Protein AF-A0A024GPD3-F1 (afdb_monomer_lite)

InterPro domains:
  IPR036895 Uracil-DNA glycosylase-like domain superfamily [G3DSA:3.40.470.10] (9-112)
  IPR036895 Uracil-DNA glycosylase-like domain superfamily [SSF52141] (36-108)

Radius of gyration: 21.64 Å; chains: 1; bounding box: 46×55×57 Å

Secondary structure (DSSP, 8-state):
--------------------------------SSTT--SEEEEESHHHHHTTSSSPP----SEEES---TT-TTTT-TT-EEEEEPP-STTS-S-HHHHHHHHHHHHHHHHTS-SS------------

pLDDT: mean 71.3, std 23.87, range [25.41, 96.44]

Sequence (128 aa):
MQSVCGCQTIGTGECKGVQSRENTVVVRRTFCSLPYHPRIIAFSGKRQFSMLFTPPSKIKHYGRQSCLPPDWPFRDLHSWEVWVLPSSSGRAVMTKEERVVPYQQLAKRFHDIPWPMIDLQTVDHKLE

Organism: NCBI:txid65357

Structure (mmCIF, N/CA/C/O backbone):
data_AF-A0A024GPD3-F1
#
_entry.id   AF-A0A024GPD3-F1
#
loop_
_atom_site.group_PDB
_atom_site.id
_atom_site.type_symbol
_atom_site.label_atom_id
_atom_site.label_alt_id
_atom_site.label_comp_id
_atom_site.label_asym_id
_atom_site.label_entity_id
_atom_site.label_seq_id
_atom_site.pdbx_PDB_ins_code
_atom_site.Cartn_x
_atom_site.Cartn_y
_atom_site.Cartn_z
_atom_site.occupancy
_atom_site.B_iso_or_equiv
_atom_site.auth_seq_id
_atom_site.auth_comp_id
_atom_site.auth_asym_id
_atom_site.auth_atom_id
_atom_site.pdbx_PDB_model_num
ATOM 1 N N . MET A 1 1 ? 22.837 13.354 -21.501 1.00 34.31 1 MET A N 1
ATOM 2 C CA . MET A 1 1 ? 23.620 12.165 -21.105 1.00 34.31 1 MET A CA 1
ATOM 3 C C . MET A 1 1 ? 22.734 10.943 -21.280 1.00 34.31 1 MET A C 1
ATOM 5 O O . MET A 1 1 ? 21.870 10.700 -20.452 1.00 34.31 1 MET A O 1
ATOM 9 N N . GLN A 1 2 ? 22.861 10.264 -22.419 1.00 33.75 2 GLN A N 1
ATOM 10 C CA . GLN A 1 2 ? 22.151 9.019 -22.712 1.00 33.75 2 GLN A CA 1
ATOM 11 C C . GLN A 1 2 ? 22.903 7.882 -22.010 1.00 33.75 2 GLN A C 1
ATOM 13 O O . GLN A 1 2 ? 24.094 7.706 -22.255 1.00 33.75 2 GLN A O 1
ATOM 18 N N . SER A 1 3 ? 22.246 7.158 -21.104 1.00 31.39 3 SER A N 1
ATOM 19 C CA . SER A 1 3 ? 22.817 5.941 -20.523 1.00 31.39 3 SER A CA 1
ATOM 20 C C . SER A 1 3 ? 22.382 4.762 -21.384 1.00 31.39 3 SER A C 1
ATOM 22 O O . SER A 1 3 ? 21.206 4.410 -21.441 1.00 31.39 3 SER A O 1
ATOM 24 N N . VAL A 1 4 ? 23.344 4.224 -22.125 1.00 37.94 4 VAL A N 1
ATOM 25 C CA . VAL A 1 4 ? 23.203 3.044 -22.973 1.00 37.94 4 VAL A CA 1
ATOM 26 C C . VAL A 1 4 ? 23.188 1.821 -22.055 1.00 37.94 4 VAL A C 1
ATOM 28 O O . VAL A 1 4 ? 24.138 1.593 -21.308 1.00 37.94 4 VAL A O 1
ATOM 31 N N . CYS A 1 5 ? 22.103 1.047 -22.079 1.00 32.12 5 CYS A N 1
ATOM 32 C CA . CYS A 1 5 ? 21.995 -0.187 -21.308 1.00 32.12 5 CYS A CA 1
ATOM 33 C C . CYS A 1 5 ? 22.790 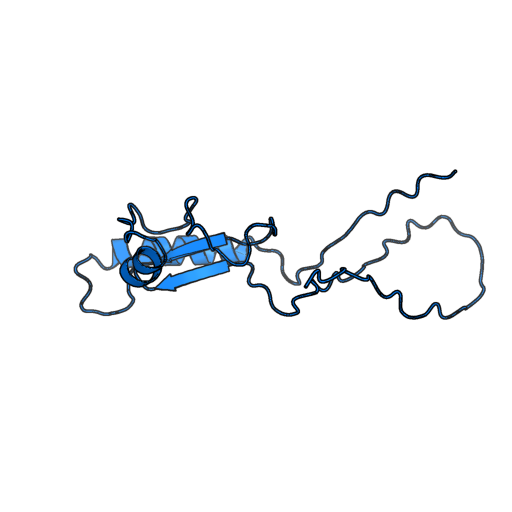-1.293 -22.020 1.00 32.12 5 CYS A C 1
ATOM 35 O O . CYS A 1 5 ? 22.330 -1.864 -23.005 1.00 32.12 5 CYS A O 1
ATOM 37 N N . GLY A 1 6 ? 24.015 -1.552 -21.560 1.00 33.81 6 GLY A N 1
ATOM 38 C CA . GLY A 1 6 ? 24.824 -2.681 -22.012 1.00 33.81 6 GLY A CA 1
ATOM 39 C C . GLY A 1 6 ? 24.563 -3.911 -21.145 1.00 33.81 6 GLY A C 1
ATOM 40 O O . GLY A 1 6 ? 24.921 -3.920 -19.969 1.00 33.81 6 GLY A O 1
ATOM 41 N N . CYS A 1 7 ? 23.974 -4.963 -21.714 1.00 37.59 7 CYS A N 1
ATOM 42 C CA . CYS A 1 7 ? 24.022 -6.298 -21.120 1.00 37.59 7 CYS A CA 1
ATOM 43 C C . CYS A 1 7 ? 25.447 -6.846 -21.269 1.00 37.59 7 CYS A C 1
ATOM 45 O O . CYS A 1 7 ? 25.902 -7.077 -22.386 1.00 37.59 7 CYS A O 1
ATOM 47 N N . GLN A 1 8 ? 26.159 -7.050 -20.161 1.00 35.44 8 GLN A N 1
ATOM 48 C CA . GLN A 1 8 ? 27.441 -7.755 -20.178 1.00 35.44 8 GLN A CA 1
ATOM 49 C C . GLN A 1 8 ? 27.208 -9.249 -19.939 1.00 35.44 8 GLN A C 1
ATOM 51 O O . GLN A 1 8 ? 26.717 -9.659 -18.887 1.00 35.44 8 GLN A O 1
ATOM 56 N N . THR A 1 9 ? 27.563 -10.062 -20.929 1.00 36.56 9 THR A N 1
ATOM 57 C CA . THR A 1 9 ? 27.616 -11.524 -20.850 1.00 36.56 9 THR A CA 1
ATOM 58 C C . THR A 1 9 ? 28.927 -11.919 -20.171 1.00 36.56 9 THR A C 1
ATOM 60 O O . THR A 1 9 ? 29.993 -11.738 -20.754 1.00 36.56 9 THR A O 1
ATOM 63 N N . ILE A 1 10 ? 28.883 -12.451 -18.947 1.00 36.66 10 ILE A N 1
ATOM 64 C CA . ILE A 1 10 ? 30.080 -13.015 -18.304 1.00 36.66 10 ILE A CA 1
ATOM 65 C C . ILE A 1 10 ? 30.108 -14.533 -18.522 1.00 36.66 10 ILE A C 1
ATOM 67 O O . ILE A 1 10 ? 29.298 -15.260 -17.957 1.00 36.66 10 ILE A O 1
ATOM 71 N N . GLY A 1 11 ? 31.077 -14.967 -19.336 1.00 32.12 11 GLY A N 1
ATOM 72 C CA . GLY A 1 11 ? 31.869 -16.191 -19.156 1.00 32.12 11 GLY A CA 1
ATOM 73 C C . GLY A 1 11 ? 31.197 -17.544 -19.398 1.00 32.12 11 GLY A C 1
ATOM 74 O O . GLY A 1 11 ? 30.633 -18.140 -18.487 1.00 32.12 11 GLY A O 1
ATOM 75 N N . THR A 1 12 ? 31.382 -18.096 -20.598 1.00 34.22 12 THR A N 1
ATOM 76 C CA . THR A 1 12 ? 31.238 -19.530 -20.895 1.00 34.22 12 THR A CA 1
ATOM 77 C C . THR A 1 12 ? 32.421 -20.313 -20.320 1.00 34.22 12 THR A C 1
ATOM 79 O O . THR A 1 12 ? 33.547 -20.152 -20.785 1.00 34.22 12 THR A O 1
ATOM 82 N N . GLY A 1 13 ? 32.174 -21.179 -19.335 1.00 31.97 13 GLY A N 1
ATOM 83 C CA . GLY A 1 13 ? 33.066 -22.296 -19.022 1.00 31.97 13 GLY A CA 1
ATOM 84 C C . GLY A 1 13 ? 32.718 -23.485 -19.916 1.00 31.97 13 GLY A C 1
ATOM 85 O O . GLY A 1 13 ? 31.616 -24.020 -19.818 1.00 31.97 13 GLY A O 1
ATOM 86 N N . GLU A 1 14 ? 33.629 -23.867 -20.811 1.00 34.81 14 GLU A N 1
ATOM 87 C CA . GLU A 1 14 ? 33.537 -25.102 -21.596 1.00 34.81 14 GLU A CA 1
ATOM 88 C C . GLU A 1 14 ? 33.718 -26.336 -20.702 1.00 34.81 14 GLU A C 1
ATOM 90 O O . GLU A 1 14 ? 34.742 -26.474 -20.041 1.00 34.81 14 GLU A O 1
ATOM 95 N N . CYS A 1 15 ? 32.787 -27.288 -20.794 1.00 25.41 15 CYS A N 1
ATOM 96 C CA . CYS A 1 15 ? 33.039 -28.707 -20.545 1.00 25.41 15 CYS A CA 1
ATOM 97 C C . CYS A 1 15 ? 32.299 -29.509 -21.624 1.00 25.41 15 CYS A C 1
ATOM 99 O O . CYS A 1 15 ? 31.079 -29.422 -21.755 1.00 25.41 15 CYS A O 1
ATOM 101 N N . LYS A 1 16 ? 33.049 -30.265 -22.432 1.00 35.16 16 LYS A N 1
ATOM 102 C CA . LYS A 1 16 ? 32.530 -31.151 -23.485 1.00 35.16 16 LYS A CA 1
ATOM 103 C C . LYS A 1 16 ? 31.767 -32.336 -22.878 1.00 35.16 16 LYS A C 1
ATOM 105 O O . LYS A 1 16 ? 32.276 -32.957 -21.950 1.00 35.16 16 LYS A O 1
ATOM 110 N N . GLY A 1 17 ? 30.641 -32.734 -23.483 1.00 28.20 17 GLY A N 1
ATOM 111 C CA . GLY A 1 17 ? 30.067 -34.066 -23.252 1.00 28.20 17 GLY A CA 1
ATOM 112 C C . GLY A 1 17 ? 28.604 -34.274 -23.665 1.00 28.20 17 GLY A C 1
ATOM 113 O O . GLY A 1 17 ? 27.710 -33.868 -22.945 1.00 28.20 17 GLY A O 1
ATOM 114 N N . VAL A 1 18 ? 28.428 -34.994 -24.781 1.00 32.41 18 VAL A N 1
ATOM 115 C CA . VAL A 1 18 ? 27.368 -35.975 -25.127 1.00 32.41 18 VAL A CA 1
ATOM 116 C C . VAL A 1 18 ? 25.892 -35.527 -25.204 1.00 32.41 18 VAL A C 1
ATOM 118 O O . VAL A 1 18 ? 25.271 -35.071 -24.254 1.00 32.41 18 VAL A O 1
ATOM 121 N N . GLN A 1 19 ? 25.314 -35.778 -26.386 1.00 39.03 19 GLN A N 1
ATOM 122 C CA . GLN A 1 19 ? 23.908 -35.609 -26.749 1.00 39.03 19 GLN A CA 1
ATOM 123 C C . GLN A 1 19 ? 22.956 -36.451 -25.886 1.00 39.03 19 GLN A C 1
ATOM 125 O O . GLN A 1 19 ? 23.007 -37.678 -25.902 1.00 39.03 19 GLN A O 1
ATOM 130 N N . SER A 1 20 ? 21.988 -35.790 -25.259 1.00 33.72 20 SER A N 1
ATOM 131 C CA . SER A 1 20 ? 20.652 -36.335 -25.014 1.00 33.72 20 SER A CA 1
ATOM 132 C C . SER A 1 20 ? 19.658 -35.169 -25.017 1.00 33.72 20 SER A C 1
ATOM 134 O O . SER A 1 20 ? 19.956 -34.085 -24.519 1.00 33.72 20 SER A O 1
ATOM 136 N N . ARG A 1 21 ? 18.518 -35.342 -25.699 1.00 41.47 21 ARG A N 1
ATOM 137 C CA . ARG A 1 21 ? 17.436 -34.347 -25.748 1.00 41.47 21 ARG A CA 1
ATOM 138 C C . ARG A 1 21 ? 16.770 -34.296 -24.380 1.00 41.47 21 ARG A C 1
ATOM 140 O O . ARG A 1 21 ? 15.781 -34.980 -24.141 1.00 41.47 21 ARG A O 1
ATOM 147 N N . GLU A 1 22 ? 17.324 -33.486 -23.503 1.00 37.50 22 GLU A N 1
ATOM 148 C CA . GLU A 1 22 ? 16.714 -33.111 -22.242 1.00 37.50 22 GLU A CA 1
ATOM 149 C C . GLU A 1 22 ? 16.376 -31.624 -22.362 1.00 37.50 22 GLU A C 1
ATOM 151 O O . GLU A 1 22 ? 17.210 -30.830 -22.799 1.00 37.50 22 GLU A O 1
ATOM 156 N N . ASN A 1 23 ? 15.122 -31.248 -22.093 1.00 37.72 23 ASN A N 1
ATOM 157 C CA . ASN A 1 23 ? 14.724 -29.843 -22.051 1.00 37.72 23 ASN A CA 1
ATOM 158 C C . ASN A 1 23 ? 15.509 -29.184 -20.916 1.00 37.72 23 ASN A C 1
ATOM 160 O O . ASN A 1 23 ? 15.080 -29.199 -19.762 1.00 37.72 23 ASN A O 1
ATOM 164 N N . THR A 1 24 ? 16.676 -28.634 -21.235 1.00 43.47 24 THR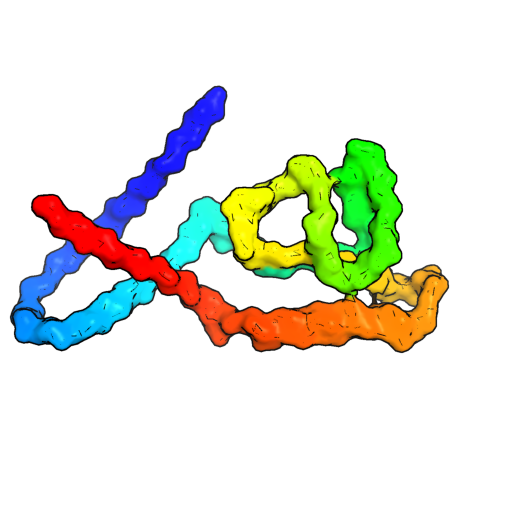 A N 1
ATOM 165 C CA . THR A 1 24 ? 17.503 -27.920 -20.274 1.00 43.47 24 THR A CA 1
ATOM 166 C C . THR A 1 24 ? 16.770 -26.639 -19.907 1.00 43.47 24 THR A C 1
ATOM 168 O O . THR A 1 24 ? 16.853 -25.627 -20.603 1.00 43.47 24 THR A O 1
ATOM 171 N N . VAL A 1 25 ? 16.011 -26.685 -18.814 1.00 47.62 25 VAL A N 1
ATOM 172 C CA . VAL A 1 25 ? 15.448 -25.493 -18.186 1.00 47.62 25 VAL A CA 1
ATOM 173 C C . VAL A 1 25 ? 16.622 -24.701 -17.627 1.00 47.62 25 VAL A C 1
ATOM 175 O O . VAL A 1 25 ? 17.124 -24.963 -16.534 1.00 47.62 25 VAL A O 1
ATOM 178 N N . VAL A 1 26 ? 17.105 -23.739 -18.409 1.00 45.97 26 VAL A N 1
ATOM 179 C CA . VAL A 1 26 ? 18.126 -22.801 -17.959 1.00 45.97 26 VAL A CA 1
ATOM 180 C C . VAL A 1 26 ? 17.455 -21.831 -16.987 1.00 45.97 26 VAL A C 1
ATOM 182 O O . VAL A 1 26 ? 16.832 -20.850 -17.385 1.00 45.97 26 VAL A O 1
ATOM 185 N N . VAL A 1 27 ? 17.572 -22.113 -15.689 1.00 41.88 27 VAL A N 1
ATOM 186 C CA . VAL A 1 27 ? 17.129 -21.209 -14.619 1.00 41.88 27 VAL A CA 1
ATOM 187 C C . VAL A 1 27 ? 18.068 -20.002 -14.588 1.00 41.88 27 VAL A C 1
ATOM 189 O O . VAL A 1 27 ? 19.084 -19.990 -13.892 1.00 41.88 27 VAL A O 1
ATOM 192 N N . ARG A 1 28 ? 17.757 -18.969 -15.372 1.00 48.53 28 ARG A N 1
ATOM 193 C CA . ARG A 1 28 ? 18.443 -17.677 -15.292 1.00 48.53 28 ARG A CA 1
ATOM 194 C C . ARG A 1 28 ? 17.764 -16.826 -14.236 1.00 48.53 28 ARG A C 1
ATOM 196 O O . ARG A 1 28 ? 16.680 -16.316 -14.456 1.00 48.53 28 ARG A O 1
ATOM 203 N N . ARG A 1 29 ? 18.434 -16.632 -13.100 1.00 45.06 29 ARG A N 1
ATOM 204 C CA . ARG A 1 29 ? 18.069 -15.574 -12.154 1.00 45.06 29 ARG A CA 1
ATOM 205 C C . ARG A 1 29 ? 18.271 -14.233 -12.860 1.00 45.06 29 ARG A C 1
ATOM 207 O O . ARG A 1 29 ? 19.409 -13.785 -12.993 1.00 45.06 29 ARG A O 1
ATOM 214 N N . THR A 1 30 ? 17.204 -13.606 -13.345 1.00 47.75 30 THR A N 1
ATOM 215 C CA . THR A 1 30 ? 17.285 -12.214 -13.785 1.00 47.75 30 THR A CA 1
ATOM 216 C C . THR A 1 30 ? 17.426 -11.339 -12.557 1.00 47.75 30 THR A C 1
ATOM 218 O O . THR A 1 30 ? 16.478 -11.075 -11.825 1.00 47.75 30 THR A O 1
ATOM 221 N N . PHE A 1 31 ? 18.646 -10.873 -12.327 1.00 45.72 31 PHE A N 1
ATOM 222 C CA . PHE A 1 31 ? 18.836 -9.669 -11.547 1.00 45.72 31 PHE A CA 1
ATOM 223 C C . PHE A 1 31 ? 18.323 -8.528 -12.422 1.00 45.72 31 PHE A C 1
ATOM 225 O O . PHE A 1 31 ? 18.909 -8.236 -13.466 1.00 45.72 31 PHE A O 1
ATOM 232 N N . CYS A 1 32 ? 17.217 -7.891 -12.031 1.00 47.88 32 CYS A N 1
ATOM 233 C CA . CYS A 1 32 ? 16.976 -6.530 -12.493 1.00 47.88 32 CYS A CA 1
ATOM 234 C C . CYS A 1 32 ? 18.273 -5.741 -12.260 1.00 47.88 32 CYS A C 1
ATOM 236 O O . CYS A 1 32 ? 18.896 -5.867 -11.205 1.00 47.88 32 CYS A O 1
ATOM 238 N N . SER A 1 33 ? 18.686 -4.922 -13.226 1.00 51.31 33 SER A N 1
ATOM 239 C CA . SER A 1 33 ? 19.873 -4.061 -13.100 1.00 51.31 33 SER A CA 1
ATOM 240 C C . SER A 1 33 ? 19.796 -3.098 -11.902 1.00 51.31 33 SER A C 1
ATOM 242 O O . SER A 1 33 ? 20.799 -2.507 -11.515 1.00 51.31 33 SER A O 1
ATOM 244 N N . LEU A 1 34 ? 18.618 -2.985 -11.277 1.00 54.66 34 LEU A N 1
ATOM 245 C CA . LEU A 1 34 ? 18.427 -2.509 -9.914 1.00 54.66 34 LEU A CA 1
ATOM 246 C C . LEU A 1 34 ? 18.327 -3.718 -8.964 1.00 54.66 34 LEU A C 1
ATOM 248 O O . LEU A 1 34 ? 17.283 -4.377 -8.940 1.00 54.66 34 LEU A O 1
ATOM 252 N N . PRO A 1 35 ? 19.361 -4.003 -8.153 1.00 55.38 35 PRO A N 1
ATOM 253 C CA . PRO A 1 35 ? 19.453 -5.234 -7.361 1.00 55.38 35 PRO A CA 1
ATOM 254 C C . PRO A 1 35 ? 18.355 -5.413 -6.293 1.00 55.38 35 PRO A C 1
ATOM 256 O O . PRO A 1 35 ? 18.263 -6.484 -5.702 1.00 55.38 35 PRO A O 1
ATOM 259 N N . TYR A 1 36 ? 17.505 -4.404 -6.049 1.00 65.44 36 TYR A N 1
ATOM 260 C CA . TYR A 1 36 ? 16.531 -4.392 -4.949 1.00 65.44 36 TYR A CA 1
ATOM 261 C C . TYR A 1 36 ? 15.211 -3.688 -5.306 1.00 65.44 36 TYR A C 1
ATOM 263 O O . TYR A 1 36 ? 14.795 -2.758 -4.612 1.00 65.44 36 TYR A O 1
ATOM 271 N N . HIS A 1 37 ? 14.529 -4.088 -6.384 1.00 73.94 37 HIS A N 1
ATOM 272 C CA . HIS A 1 37 ? 13.181 -3.559 -6.624 1.00 73.94 37 HIS A CA 1
ATOM 273 C C . HIS A 1 37 ? 12.151 -4.277 -5.722 1.00 73.94 37 HIS A C 1
ATOM 275 O O . HIS A 1 37 ? 12.105 -5.510 -5.679 1.00 73.94 37 HIS A O 1
ATOM 281 N N . PRO A 1 38 ? 11.293 -3.550 -4.990 1.00 85.38 38 PRO A N 1
ATOM 282 C CA . PRO A 1 38 ? 10.227 -4.174 -4.212 1.00 85.38 38 PRO A CA 1
ATOM 283 C C . PRO A 1 38 ? 9.099 -4.676 -5.131 1.00 85.38 38 PRO A C 1
ATOM 285 O O . PRO A 1 38 ? 8.734 -4.005 -6.094 1.00 85.38 38 PRO A O 1
ATOM 288 N N . ARG A 1 39 ? 8.495 -5.834 -4.819 1.00 85.62 39 ARG A N 1
ATOM 289 C CA . ARG A 1 39 ? 7.236 -6.294 -5.457 1.00 85.62 39 ARG A CA 1
ATOM 290 C C . ARG A 1 39 ? 6.007 -5.607 -4.863 1.00 85.62 39 ARG A C 1
ATOM 292 O O . ARG A 1 39 ? 4.989 -5.467 -5.525 1.00 85.62 39 ARG A O 1
ATOM 299 N N . ILE A 1 40 ? 6.087 -5.181 -3.607 1.00 91.38 40 ILE A N 1
ATOM 300 C CA . ILE A 1 40 ? 5.007 -4.490 -2.905 1.00 91.38 40 ILE A CA 1
ATOM 301 C C . ILE A 1 40 ? 5.596 -3.275 -2.200 1.00 91.38 40 ILE A C 1
ATOM 303 O O . ILE A 1 40 ? 6.561 -3.393 -1.447 1.00 91.38 40 ILE A O 1
ATOM 307 N N . ILE A 1 41 ? 4.971 -2.119 -2.401 1.00 93.25 41 ILE A N 1
ATOM 308 C CA . ILE A 1 41 ? 5.246 -0.885 -1.664 1.00 93.25 41 ILE A CA 1
ATOM 309 C C . ILE A 1 41 ? 3.978 -0.524 -0.896 1.00 93.25 41 ILE A C 1
ATOM 311 O O . ILE A 1 41 ? 2.956 -0.202 -1.500 1.00 93.25 41 ILE A O 1
ATOM 315 N N . ALA A 1 42 ? 4.033 -0.584 0.433 1.00 95.69 42 ALA A N 1
ATOM 316 C CA . ALA A 1 42 ? 2.894 -0.300 1.298 1.00 95.69 42 ALA A CA 1
ATOM 317 C C . ALA A 1 42 ? 3.108 0.995 2.096 1.00 95.69 42 ALA A C 1
ATOM 319 O O . ALA A 1 42 ? 4.036 1.098 2.894 1.00 95.69 42 ALA A O 1
ATOM 320 N N . PHE A 1 43 ? 2.221 1.973 1.914 1.00 95.56 43 PHE A N 1
ATOM 321 C CA . PHE A 1 43 ? 2.218 3.228 2.668 1.00 95.56 43 PHE A CA 1
ATOM 322 C C . PHE A 1 43 ? 1.329 3.115 3.904 1.00 95.56 43 PHE A C 1
ATOM 324 O O . PHE A 1 43 ? 0.143 2.809 3.789 1.00 95.56 43 PHE A O 1
ATOM 331 N N . SER A 1 44 ? 1.854 3.433 5.086 1.00 93.25 44 SER A N 1
ATOM 332 C CA . SER A 1 44 ? 1.106 3.415 6.350 1.00 93.25 44 SER A CA 1
ATOM 333 C C . SER A 1 44 ? 0.372 4.741 6.598 1.00 93.25 44 SER A C 1
ATOM 335 O O . SER A 1 44 ? 0.618 5.447 7.582 1.00 93.25 44 SER A O 1
ATOM 337 N N . GLY A 1 45 ? -0.533 5.099 5.689 1.00 91.88 45 GLY A N 1
ATOM 338 C CA . GLY A 1 45 ? -1.411 6.259 5.815 1.00 91.88 45 GLY A CA 1
ATOM 339 C C . GLY A 1 45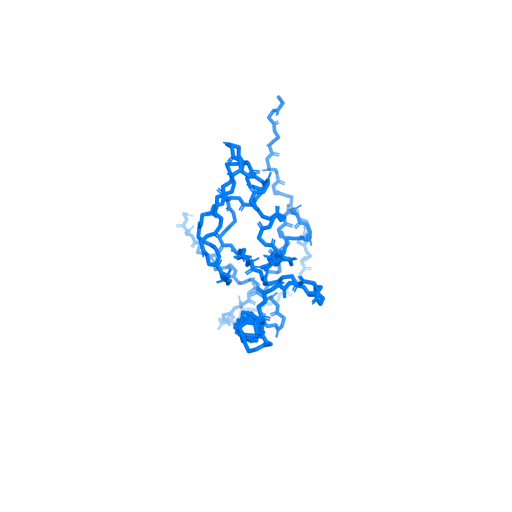 ? -1.618 7.020 4.508 1.00 91.88 45 GLY A C 1
ATOM 340 O O . GLY A 1 45 ? -0.687 7.271 3.746 1.00 91.88 45 GLY A O 1
ATOM 341 N N . LYS A 1 46 ? -2.855 7.491 4.289 1.00 92.06 46 LYS A N 1
ATOM 342 C CA . LYS A 1 46 ? -3.247 8.220 3.067 1.00 92.06 46 LYS A CA 1
ATOM 343 C C . LYS A 1 46 ? -2.411 9.472 2.807 1.00 92.06 46 LYS A C 1
ATOM 345 O O . LYS A 1 46 ? -2.146 9.771 1.651 1.00 92.06 46 LYS A O 1
ATOM 350 N N . ARG A 1 47 ? -1.981 10.178 3.862 1.00 91.94 47 ARG A N 1
ATOM 351 C CA . ARG A 1 47 ? -1.217 11.429 3.730 1.00 91.94 47 ARG A CA 1
ATOM 352 C C . ARG A 1 47 ? 0.162 11.219 3.104 1.00 91.94 47 ARG A C 1
ATOM 354 O O . ARG A 1 47 ? 0.610 12.079 2.359 1.00 91.94 47 ARG A O 1
ATOM 361 N N . GLN A 1 48 ? 0.823 10.096 3.391 1.00 93.19 48 GLN A N 1
ATOM 362 C CA . GLN A 1 48 ? 2.133 9.799 2.802 1.00 93.19 48 GLN A CA 1
ATOM 363 C C . GLN A 1 48 ? 2.009 9.646 1.286 1.00 93.19 48 GLN A C 1
ATOM 365 O O . GLN A 1 48 ? 2.748 10.276 0.544 1.00 93.19 48 GLN A O 1
ATOM 370 N N . PHE A 1 49 ? 1.018 8.875 0.836 1.00 94.62 49 PHE A N 1
ATOM 371 C CA . PHE A 1 49 ? 0.804 8.630 -0.586 1.00 94.62 49 PHE A CA 1
ATOM 372 C C . PHE A 1 49 ? 0.211 9.843 -1.321 1.00 94.62 49 PHE A C 1
ATOM 374 O O . PHE A 1 49 ? 0.637 10.155 -2.427 1.00 94.62 49 PHE A O 1
ATOM 381 N N . SER A 1 50 ? -0.725 10.580 -0.705 1.00 94.75 50 SER A N 1
ATOM 382 C CA . SER A 1 50 ? -1.350 11.758 -1.329 1.00 94.75 50 SER A CA 1
ATOM 383 C C . SER A 1 50 ? -0.349 12.850 -1.685 1.00 94.75 50 SER A C 1
ATOM 385 O O . SER A 1 50 ? -0.525 13.529 -2.691 1.00 94.75 50 SER A O 1
ATOM 387 N N . MET A 1 51 ? 0.675 13.031 -0.846 1.00 94.94 51 MET A N 1
ATOM 388 C CA . MET A 1 51 ? 1.684 14.081 -1.011 1.00 94.94 51 MET A CA 1
ATOM 389 C C . MET A 1 51 ? 2.686 13.787 -2.129 1.00 94.94 51 MET A C 1
ATOM 391 O O . MET A 1 51 ? 3.478 14.657 -2.461 1.00 94.94 51 MET A O 1
ATOM 395 N N . LEU A 1 52 ? 2.649 12.589 -2.718 1.00 93.19 52 LEU A N 1
ATOM 396 C CA . LEU A 1 52 ? 3.469 12.263 -3.883 1.00 93.19 52 LEU A CA 1
ATOM 397 C C . LEU A 1 52 ? 2.879 12.811 -5.191 1.00 93.19 52 LEU A C 1
ATOM 399 O O . LEU A 1 52 ? 3.554 12.807 -6.212 1.00 93.19 52 LEU A O 1
ATOM 403 N N . PHE A 1 53 ? 1.620 13.252 -5.183 1.00 93.00 53 PHE A N 1
ATOM 404 C CA . PHE A 1 53 ? 0.970 13.857 -6.342 1.00 93.00 53 PHE A CA 1
ATOM 405 C C . PHE A 1 53 ? 1.121 15.379 -6.308 1.00 93.00 53 PHE A C 1
ATOM 407 O O . PHE A 1 53 ? 1.078 15.987 -5.238 1.00 93.00 53 PHE A O 1
ATOM 414 N N . THR A 1 54 ? 1.197 15.989 -7.491 1.00 91.50 54 THR A N 1
ATOM 415 C CA . THR A 1 54 ? 1.227 17.446 -7.661 1.00 91.50 54 THR A CA 1
ATOM 416 C C . THR A 1 54 ? 0.064 17.871 -8.565 1.00 91.50 54 THR A C 1
ATOM 418 O O . THR A 1 54 ? 0.112 17.584 -9.762 1.00 91.50 54 THR A O 1
ATOM 421 N N . PRO A 1 55 ? -0.987 18.531 -8.034 1.00 91.75 55 PRO A N 1
ATOM 422 C CA . PRO A 1 55 ? -1.228 18.831 -6.616 1.00 91.75 55 PRO A CA 1
ATOM 423 C C . PRO A 1 55 ? -1.551 17.568 -5.783 1.00 91.75 55 PRO A C 1
ATOM 425 O O . PRO A 1 55 ? -1.905 16.534 -6.361 1.00 91.75 55 PRO A O 1
ATOM 428 N N . PRO A 1 56 ? -1.479 17.633 -4.434 1.00 92.00 56 PRO A N 1
ATOM 429 C CA . PRO A 1 56 ? -1.781 16.490 -3.577 1.00 92.00 56 PRO A CA 1
ATOM 430 C C . PRO A 1 56 ? -3.158 15.890 -3.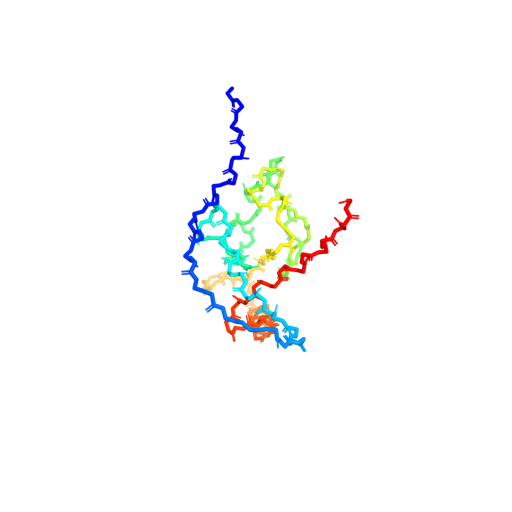867 1.00 92.00 56 PRO A C 1
ATOM 432 O O . PRO A 1 56 ? -4.175 16.586 -3.866 1.00 92.00 56 PRO A O 1
ATOM 435 N N . SER A 1 57 ? -3.198 14.578 -4.095 1.00 90.12 57 SER A N 1
ATOM 436 C CA . SER A 1 57 ? -4.414 13.885 -4.525 1.00 90.12 57 SER A CA 1
ATOM 437 C C . SER A 1 57 ? -5.183 13.289 -3.349 1.00 90.12 57 SER A C 1
ATOM 439 O O . SER A 1 57 ? -4.610 12.705 -2.426 1.00 90.12 57 SER A O 1
ATOM 441 N N . LYS A 1 58 ? -6.516 13.378 -3.383 1.00 90.12 58 LYS A N 1
ATOM 442 C CA . LYS A 1 58 ? -7.372 12.738 -2.379 1.00 90.12 58 LYS A CA 1
ATOM 443 C C . LYS A 1 58 ? -7.453 11.233 -2.641 1.00 90.12 58 LYS A C 1
ATOM 445 O O . LYS A 1 58 ? -8.174 10.779 -3.528 1.00 90.12 58 LYS A O 1
ATOM 450 N N . ILE A 1 59 ? -6.768 10.452 -1.809 1.00 92.81 59 ILE A N 1
ATOM 451 C CA . ILE A 1 59 ? -6.804 8.986 -1.876 1.00 92.81 59 ILE A CA 1
ATOM 452 C C . ILE A 1 59 ? -8.177 8.477 -1.423 1.00 92.81 59 ILE A C 1
ATOM 454 O O . ILE A 1 59 ? -8.594 8.717 -0.284 1.00 92.81 59 ILE A O 1
ATOM 458 N N . LYS A 1 60 ? -8.888 7.796 -2.331 1.00 89.06 60 LYS A N 1
ATOM 459 C CA . LYS A 1 60 ? -10.299 7.411 -2.151 1.00 89.06 60 LYS A CA 1
ATOM 460 C C . LYS A 1 60 ? -10.481 6.238 -1.188 1.00 89.06 60 LYS A C 1
ATOM 462 O O . LYS A 1 60 ? -11.369 6.290 -0.345 1.00 89.06 60 LYS A O 1
ATOM 467 N N . HIS A 1 61 ? -9.646 5.209 -1.296 1.00 91.62 61 HIS A N 1
ATOM 468 C CA . HIS A 1 61 ? -9.784 3.962 -0.543 1.00 91.62 61 HIS A CA 1
ATOM 469 C C . HIS A 1 61 ? -8.427 3.440 -0.060 1.00 91.62 61 HIS A C 1
ATOM 471 O O . HIS A 1 61 ? -7.384 3.752 -0.636 1.00 91.62 61 HIS A O 1
ATOM 477 N N . TYR A 1 62 ? -8.460 2.655 1.016 1.00 94.56 62 TYR A N 1
ATOM 478 C CA . TYR A 1 62 ? -7.335 1.828 1.446 1.00 94.56 62 TYR A CA 1
ATOM 479 C C . TYR A 1 62 ? -7.242 0.563 0.585 1.00 94.56 62 TYR A C 1
ATOM 481 O O . TYR A 1 62 ? -8.220 0.168 -0.044 1.00 94.56 62 TYR A O 1
ATOM 489 N N . GLY A 1 63 ? -6.075 -0.074 0.579 1.00 94.88 63 GLY A N 1
ATOM 490 C CA . GLY A 1 63 ? -5.770 -1.246 -0.236 1.00 94.88 63 GLY A CA 1
ATOM 491 C C . GLY A 1 63 ? -4.912 -0.906 -1.455 1.00 94.88 63 GLY A C 1
ATOM 492 O O . GLY A 1 63 ? -4.225 0.124 -1.486 1.00 94.88 63 GLY A O 1
ATOM 493 N N . ARG A 1 64 ? -4.931 -1.794 -2.450 1.00 95.12 64 ARG A N 1
ATOM 494 C CA . ARG A 1 64 ? -4.154 -1.668 -3.687 1.00 95.12 64 ARG A CA 1
ATOM 495 C C . ARG A 1 64 ? -4.564 -0.425 -4.479 1.00 95.12 64 ARG A C 1
ATOM 497 O O . ARG A 1 64 ? -5.747 -0.180 -4.679 1.00 95.12 64 ARG A O 1
ATOM 504 N N . GLN A 1 65 ? -3.581 0.332 -4.953 1.00 93.81 65 GLN A N 1
ATOM 505 C CA . GLN A 1 65 ? -3.779 1.539 -5.749 1.00 93.81 65 GLN A CA 1
ATOM 506 C C . GLN A 1 65 ? -3.484 1.264 -7.226 1.00 93.81 65 GLN A C 1
ATOM 508 O O . GLN A 1 65 ? -2.486 0.628 -7.560 1.00 93.81 65 GLN A O 1
ATOM 513 N N . SER A 1 66 ? -4.346 1.773 -8.106 1.00 89.38 66 SER A N 1
ATOM 514 C CA . SER A 1 66 ? -4.155 1.751 -9.563 1.00 89.38 66 SER A CA 1
ATOM 515 C C . SER A 1 66 ? -3.588 3.065 -10.107 1.00 89.38 66 SER A C 1
ATOM 517 O O . SER A 1 66 ? -2.907 3.071 -11.126 1.00 89.38 66 SER A O 1
ATOM 519 N N . CYS A 1 67 ? -3.870 4.183 -9.434 1.00 88.00 67 CYS A N 1
ATOM 520 C CA . CYS A 1 67 ? -3.401 5.508 -9.827 1.00 88.00 67 CYS A CA 1
ATOM 521 C C . CYS A 1 67 ? -2.125 5.857 -9.069 1.00 88.00 67 CYS A C 1
ATOM 523 O O . CYS A 1 67 ? -2.078 5.727 -7.846 1.00 88.00 67 CYS A O 1
ATOM 525 N N . LEU A 1 68 ? -1.116 6.342 -9.788 1.00 90.38 68 LEU A N 1
ATOM 526 C CA . LEU A 1 68 ? 0.220 6.576 -9.251 1.00 90.38 68 LEU A CA 1
ATOM 527 C C . LEU A 1 68 ? 0.742 7.963 -9.627 1.00 90.38 68 LEU A C 1
ATOM 529 O O . LEU A 1 68 ? 0.331 8.499 -10.662 1.00 90.38 68 LEU A O 1
ATOM 533 N N . PRO A 1 69 ? 1.657 8.529 -8.823 1.00 90.12 69 PRO A N 1
ATOM 534 C CA . PRO A 1 69 ? 2.308 9.800 -9.116 1.00 90.12 69 PRO A CA 1
ATOM 535 C C . PRO A 1 69 ? 2.949 9.841 -10.510 1.00 90.12 69 PRO A C 1
ATOM 537 O O . PRO A 1 69 ? 3.517 8.827 -10.925 1.00 90.12 69 PRO A O 1
ATOM 540 N N . PRO A 1 70 ? 2.906 10.977 -11.235 1.00 85.44 70 PRO A N 1
ATOM 541 C CA . PRO A 1 70 ? 3.557 11.145 -12.540 1.00 85.44 70 PRO A CA 1
ATOM 542 C C . PRO A 1 70 ? 5.009 10.651 -12.569 1.00 85.44 70 PRO A C 1
ATOM 544 O O . PRO A 1 70 ? 5.355 9.865 -13.441 1.00 85.44 70 PRO A O 1
ATOM 547 N N . ASP A 1 71 ? 5.790 10.951 -11.534 1.00 86.19 71 ASP A N 1
ATOM 548 C CA . ASP A 1 71 ? 7.224 10.628 -11.476 1.00 86.19 71 ASP A CA 1
ATOM 549 C C . ASP A 1 71 ? 7.521 9.319 -10.725 1.00 86.19 71 ASP A C 1
ATOM 551 O O . ASP A 1 71 ? 8.555 9.166 -10.075 1.00 86.19 71 ASP A O 1
ATOM 555 N N . TRP A 1 72 ? 6.586 8.364 -10.750 1.00 87.25 72 TRP A N 1
ATOM 556 C CA . TRP A 1 72 ? 6.768 7.092 -10.056 1.00 87.25 72 TRP A CA 1
ATOM 557 C C . TRP A 1 72 ? 7.978 6.313 -10.617 1.00 87.25 72 TRP A C 1
ATOM 559 O O . TRP A 1 72 ? 7.999 6.012 -11.811 1.00 87.25 72 TRP A O 1
ATOM 569 N N . PRO A 1 73 ? 8.957 5.915 -9.780 1.00 81.81 73 PRO A N 1
ATOM 570 C CA . PRO A 1 73 ? 10.272 5.453 -10.244 1.00 81.81 73 PRO A CA 1
ATOM 571 C C . PRO A 1 73 ? 10.275 4.075 -10.920 1.00 81.81 73 PRO A C 1
ATOM 573 O O . PRO A 1 73 ? 11.294 3.669 -11.468 1.00 81.81 73 PRO A O 1
ATOM 576 N N . PHE A 1 74 ? 9.160 3.340 -10.879 1.00 77.19 74 PHE A N 1
ATOM 577 C CA . PHE A 1 74 ? 9.089 1.958 -11.361 1.00 77.19 74 PHE A CA 1
ATOM 578 C C . PHE A 1 74 ? 8.142 1.754 -12.555 1.00 77.19 74 PHE A C 1
ATOM 580 O O . PHE A 1 74 ? 7.807 0.617 -12.866 1.00 77.19 74 PHE A O 1
ATOM 587 N N . ARG A 1 75 ? 7.689 2.817 -13.237 1.00 68.06 75 ARG A N 1
ATOM 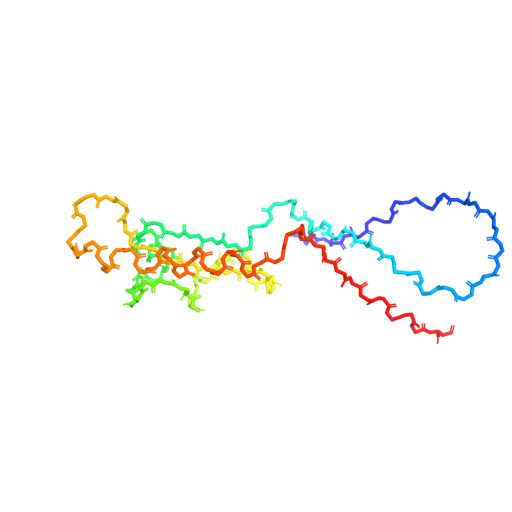588 C CA . ARG A 1 75 ? 6.643 2.749 -14.286 1.00 68.06 75 ARG A CA 1
ATOM 589 C C . ARG A 1 75 ? 6.832 1.658 -15.346 1.00 68.06 75 ARG A C 1
ATOM 591 O O . ARG A 1 75 ? 5.838 1.062 -15.745 1.00 68.06 75 ARG A O 1
ATOM 598 N N . ASP A 1 76 ? 8.071 1.370 -15.730 1.00 67.00 76 ASP A N 1
ATOM 599 C CA . ASP A 1 76 ? 8.390 0.430 -16.815 1.00 67.00 76 ASP A CA 1
ATOM 600 C C . ASP A 1 76 ? 8.516 -1.034 -16.353 1.00 67.00 76 ASP A C 1
ATOM 602 O O . ASP A 1 76 ? 8.749 -1.937 -17.153 1.00 67.00 76 ASP A O 1
ATOM 606 N N . LEU A 1 77 ? 8.355 -1.300 -15.053 1.00 66.25 77 LEU A N 1
ATOM 607 C CA . LEU A 1 77 ? 8.392 -2.649 -14.492 1.00 66.25 77 LEU A CA 1
ATOM 608 C C . LEU A 1 77 ? 6.957 -3.140 -14.251 1.00 66.25 77 LEU A C 1
ATOM 610 O O . LEU A 1 77 ? 6.219 -2.559 -13.470 1.00 66.25 77 LEU A O 1
ATOM 614 N N . HIS A 1 78 ? 6.546 -4.261 -14.841 1.00 64.12 78 HIS A N 1
ATOM 615 C CA . HIS A 1 78 ? 5.185 -4.813 -14.655 1.00 64.12 78 HIS A CA 1
ATOM 616 C C . HIS A 1 78 ? 4.994 -5.608 -13.352 1.00 64.12 78 HIS A C 1
ATOM 618 O O . HIS A 1 78 ? 4.078 -6.413 -13.210 1.00 64.12 78 HIS A O 1
ATOM 624 N N . SER A 1 79 ? 5.907 -5.429 -12.405 1.00 76.12 79 SER A N 1
ATOM 625 C CA . SER A 1 79 ? 6.255 -6.449 -11.422 1.00 76.12 79 SER A CA 1
ATOM 626 C C . SER A 1 79 ? 5.943 -6.024 -9.978 1.00 76.12 79 SER A C 1
ATOM 628 O O . SER A 1 79 ? 6.079 -6.822 -9.054 1.00 76.12 79 SER A O 1
ATOM 630 N N . TRP A 1 80 ? 5.477 -4.790 -9.772 1.00 85.19 80 TRP A N 1
ATOM 631 C CA . TRP A 1 80 ? 5.228 -4.215 -8.451 1.00 85.19 80 TRP A CA 1
ATOM 632 C C . TRP A 1 80 ? 3.784 -3.756 -8.250 1.00 85.19 80 TRP A C 1
ATOM 634 O O . TRP A 1 80 ? 3.030 -3.484 -9.183 1.00 85.19 80 TRP A O 1
ATOM 644 N N . GLU A 1 81 ? 3.411 -3.645 -6.981 1.00 91.44 81 GLU A N 1
ATOM 645 C CA . GLU A 1 81 ? 2.106 -3.196 -6.528 1.00 91.44 81 GLU A CA 1
ATOM 646 C C . GLU A 1 81 ? 2.261 -2.117 -5.461 1.00 91.44 81 GLU A C 1
ATOM 648 O O . GLU A 1 81 ? 3.096 -2.224 -4.561 1.00 91.44 81 GLU A O 1
ATOM 653 N N . VAL A 1 82 ? 1.412 -1.094 -5.523 1.00 93.75 82 VAL A N 1
ATOM 654 C CA . VAL A 1 82 ? 1.345 -0.057 -4.492 1.00 93.75 82 VAL A CA 1
ATOM 655 C C . VAL A 1 82 ? 0.096 -0.255 -3.659 1.00 93.75 82 VAL A C 1
ATOM 657 O O . VAL A 1 82 ? -1.000 -0.420 -4.190 1.00 93.75 82 VAL A O 1
ATOM 660 N N . TRP A 1 83 ? 0.264 -0.216 -2.346 1.00 96.44 83 TRP A N 1
ATOM 661 C CA . TRP A 1 83 ? -0.795 -0.382 -1.368 1.00 96.44 83 TRP A CA 1
ATOM 662 C C . TRP A 1 83 ? -0.816 0.813 -0.419 1.00 96.44 83 TRP A C 1
ATOM 664 O O . TRP A 1 83 ? 0.225 1.310 0.006 1.00 96.44 83 TRP A O 1
ATOM 674 N N . VAL A 1 84 ? -2.011 1.275 -0.062 1.00 96.44 84 VAL A N 1
ATOM 675 C CA . VAL A 1 84 ? -2.202 2.314 0.955 1.00 96.44 84 VAL A CA 1
ATOM 676 C C . VAL A 1 84 ? -2.968 1.713 2.110 1.00 96.44 84 VAL A C 1
ATOM 678 O O . VAL A 1 84 ? -4.119 1.309 1.975 1.00 96.44 84 VAL A O 1
ATOM 681 N N . LEU A 1 85 ? -2.331 1.676 3.265 1.00 95.81 85 LEU A N 1
ATOM 682 C CA . LEU A 1 85 ? -2.891 1.134 4.484 1.00 95.81 85 LEU A CA 1
ATOM 683 C C . LEU A 1 85 ? -3.360 2.264 5.403 1.00 95.81 85 LEU A C 1
ATOM 685 O O . LEU A 1 85 ? -2.902 3.412 5.302 1.00 95.81 85 LEU A O 1
ATOM 689 N N . PRO A 1 86 ? -4.285 1.962 6.320 1.00 93.50 86 PRO A N 1
ATOM 690 C CA . PRO A 1 86 ? -4.539 2.796 7.476 1.00 93.50 86 PRO A CA 1
ATOM 691 C C . PRO A 1 86 ? -3.256 3.119 8.241 1.00 93.50 86 PRO A C 1
ATOM 693 O O . PRO A 1 86 ? -2.303 2.347 8.241 1.00 93.50 86 PRO A O 1
ATOM 696 N N . SER A 1 87 ? -3.227 4.270 8.912 1.00 90.94 87 SER A N 1
ATOM 697 C CA . SER A 1 87 ? -2.122 4.551 9.828 1.00 90.94 87 SER A CA 1
ATOM 698 C C . SER A 1 87 ? -2.202 3.598 11.020 1.00 90.94 87 SER A C 1
ATOM 700 O O . SER A 1 87 ? -3.283 3.386 11.571 1.00 90.94 87 SER A O 1
ATOM 702 N N . SER A 1 88 ? -1.056 3.073 11.450 1.00 85.81 88 SER A N 1
ATOM 703 C CA . SER A 1 88 ? -0.934 2.252 12.659 1.00 85.81 88 SER A CA 1
ATOM 704 C C . SER A 1 88 ? -1.038 3.064 13.960 1.00 85.81 88 SER A C 1
ATOM 706 O O . SER A 1 88 ? -1.079 2.485 15.042 1.00 85.81 88 SER A O 1
ATOM 708 N N . SER A 1 89 ? -1.100 4.401 13.888 1.00 82.62 89 SER A N 1
ATOM 709 C CA . SER A 1 89 ? -1.244 5.259 15.067 1.00 82.62 89 SER A CA 1
ATOM 710 C C . SER A 1 89 ? -2.627 5.111 15.708 1.00 82.62 89 SER A C 1
ATOM 712 O O . SER A 1 89 ? -3.650 5.225 15.032 1.00 82.62 89 SER A O 1
ATOM 714 N N . GLY A 1 90 ? -2.669 4.981 17.038 1.00 77.81 90 GLY A N 1
ATOM 715 C CA . GLY A 1 90 ? -3.918 4.957 17.812 1.00 77.81 90 GLY A CA 1
ATOM 716 C C . GLY A 1 90 ? -4.767 6.232 17.698 1.00 77.81 90 GLY A C 1
ATOM 717 O O . GLY A 1 90 ? -5.936 6.212 18.058 1.00 77.81 90 GLY A O 1
ATOM 718 N N . ARG A 1 91 ? -4.211 7.323 17.150 1.00 79.56 91 ARG A N 1
ATOM 719 C CA . ARG A 1 91 ? -4.920 8.592 16.904 1.00 79.56 91 ARG A CA 1
ATOM 720 C C . ARG A 1 91 ? -5.790 8.583 15.645 1.00 79.56 91 ARG A C 1
ATOM 722 O O . ARG A 1 91 ? -6.491 9.555 15.382 1.00 79.56 91 ARG A O 1
ATOM 729 N N . ALA A 1 92 ? -5.710 7.535 14.827 1.00 78.56 92 ALA A N 1
ATOM 730 C CA . ALA A 1 92 ? -6.536 7.428 13.637 1.00 78.56 92 ALA A CA 1
ATOM 731 C C . ALA A 1 92 ? -7.998 7.170 14.032 1.00 78.56 92 ALA A C 1
ATOM 733 O O . ALA A 1 92 ? -8.304 6.125 14.606 1.00 78.56 92 ALA A O 1
ATOM 734 N N . VAL A 1 93 ? -8.884 8.108 13.686 1.00 84.94 93 VAL A N 1
ATOM 735 C CA . VAL A 1 93 ? -10.336 7.999 13.883 1.00 84.94 93 VAL A CA 1
ATOM 736 C C . VAL A 1 93 ? -10.896 6.974 12.895 1.00 84.94 93 VAL A C 1
ATOM 738 O O . VAL A 1 93 ? -11.223 7.301 11.757 1.00 84.94 93 VAL A O 1
ATOM 741 N N . MET A 1 94 ? -10.900 5.711 13.305 1.00 86.62 94 MET A N 1
ATOM 742 C CA . MET A 1 94 ? -11.477 4.570 12.594 1.00 86.62 94 MET A CA 1
ATOM 743 C C . MET A 1 94 ? -11.677 3.428 13.582 1.00 86.62 94 MET A C 1
ATOM 745 O O . MET A 1 94 ? -10.967 3.351 14.594 1.00 86.62 94 MET A O 1
ATOM 749 N N . THR A 1 95 ? -12.591 2.522 13.265 1.00 88.31 95 THR A N 1
ATOM 750 C CA . THR A 1 95 ? -12.760 1.294 14.044 1.00 88.31 95 THR A CA 1
ATOM 751 C C . THR A 1 95 ? -11.544 0.376 13.889 1.00 88.31 95 THR A C 1
ATOM 753 O O . THR A 1 95 ? -10.735 0.506 12.960 1.00 88.31 95 THR A O 1
ATOM 756 N N . LYS A 1 96 ? -11.379 -0.563 14.823 1.00 86.75 96 LYS A N 1
ATOM 757 C CA . LYS A 1 96 ? -10.297 -1.551 14.748 1.00 86.75 96 LYS A CA 1
ATOM 758 C C . LYS A 1 96 ? -10.499 -2.462 13.538 1.00 86.75 96 LYS A C 1
ATOM 760 O O . LYS A 1 96 ? -9.536 -2.799 12.856 1.00 86.75 96 LYS A O 1
ATOM 765 N N . GLU A 1 97 ? -11.743 -2.809 13.260 1.00 87.38 97 GLU A N 1
ATOM 766 C CA . GLU A 1 97 ? -12.169 -3.690 12.183 1.00 87.38 97 GLU A CA 1
ATOM 767 C C . GLU A 1 97 ? -11.819 -3.066 10.825 1.00 87.38 97 GLU A C 1
ATOM 769 O O . GLU A 1 97 ? -11.091 -3.672 10.038 1.00 87.38 97 GLU A O 1
ATOM 774 N N . GLU A 1 98 ? -12.206 -1.806 10.593 1.00 87.94 98 GLU A N 1
ATOM 775 C CA . GLU A 1 98 ? -11.838 -1.057 9.380 1.00 87.94 98 GLU A CA 1
ATOM 776 C C . GLU A 1 98 ? -10.322 -0.902 9.225 1.00 87.94 98 GLU A C 1
ATOM 778 O O . GLU A 1 98 ? -9.802 -0.905 8.106 1.00 87.94 98 GLU A O 1
ATOM 783 N N . ARG A 1 99 ? -9.593 -0.773 10.342 1.00 89.94 99 ARG A N 1
ATOM 784 C CA . ARG A 1 99 ? -8.131 -0.681 10.323 1.00 89.94 99 ARG A CA 1
ATOM 785 C C . ARG A 1 99 ? -7.492 -1.984 9.867 1.00 89.94 99 ARG A C 1
ATOM 787 O O . ARG A 1 99 ? -6.522 -1.942 9.121 1.00 89.94 99 ARG A O 1
ATOM 794 N N . VAL A 1 100 ? -7.992 -3.120 10.343 1.00 92.06 100 VAL A N 1
ATOM 795 C CA . VAL A 1 100 ? -7.367 -4.436 10.153 1.00 92.06 100 VAL A CA 1
ATOM 796 C C . VAL A 1 100 ? -7.606 -4.987 8.747 1.00 92.06 100 VAL A C 1
ATOM 798 O O . VAL A 1 100 ? -6.702 -5.611 8.188 1.00 92.06 100 VAL A O 1
ATOM 801 N N . VAL A 1 101 ? -8.765 -4.717 8.140 1.00 93.56 101 VAL A N 1
ATOM 802 C CA . VAL A 1 101 ? -9.139 -5.284 6.830 1.00 93.56 101 VAL A CA 1
ATOM 803 C C . VAL A 1 101 ? -8.075 -5.052 5.737 1.00 93.56 101 VAL A C 1
ATOM 805 O O . VAL A 1 101 ? -7.651 -6.034 5.122 1.00 93.56 101 VAL A O 1
ATOM 808 N N . PRO A 1 102 ? -7.551 -3.830 5.499 1.00 94.44 102 PRO A N 1
ATOM 809 C CA . PRO A 1 102 ? -6.525 -3.614 4.473 1.00 94.44 102 PRO A CA 1
ATOM 810 C C . PRO A 1 102 ? -5.206 -4.343 4.757 1.00 94.44 102 PRO A C 1
ATOM 812 O O . PRO A 1 102 ? -4.529 -4.774 3.825 1.00 94.44 102 PRO A O 1
ATOM 815 N N . TYR A 1 103 ? -4.845 -4.516 6.033 1.00 95.44 103 TYR A N 1
ATOM 816 C CA . TYR A 1 103 ? -3.661 -5.288 6.420 1.00 95.44 103 TYR A CA 1
ATOM 817 C C . TYR A 1 103 ? -3.855 -6.783 6.156 1.00 95.44 103 TYR A C 1
ATOM 819 O O . TYR A 1 103 ? -2.942 -7.430 5.652 1.00 95.44 103 TYR A O 1
ATOM 827 N N . GLN A 1 104 ? -5.040 -7.330 6.440 1.00 96.19 104 GLN A N 1
ATOM 828 C CA . GLN A 1 104 ? -5.365 -8.727 6.130 1.00 96.19 104 GLN A CA 1
ATOM 829 C C . GLN A 1 104 ? -5.363 -8.989 4.622 1.00 96.19 104 GLN A C 1
ATOM 831 O O . GLN A 1 104 ? -4.827 -9.999 4.171 1.00 96.19 104 GLN A O 1
ATOM 836 N N . GLN A 1 105 ? -5.918 -8.067 3.831 1.00 95.88 105 GLN A N 1
ATOM 837 C CA . GLN A 1 105 ? -5.887 -8.151 2.369 1.00 95.88 105 GLN A CA 1
ATOM 838 C C . GLN A 1 105 ? -4.454 -8.124 1.832 1.00 95.88 105 GLN A C 1
ATOM 840 O O . GLN A 1 105 ? -4.115 -8.923 0.959 1.00 95.88 105 GLN A O 1
ATOM 845 N N . LEU A 1 106 ? -3.606 -7.248 2.380 1.00 96.38 106 LEU A N 1
ATOM 846 C CA . LEU A 1 106 ? -2.193 -7.196 2.023 1.00 96.38 106 LEU A CA 1
ATOM 847 C C . LEU A 1 106 ? -1.461 -8.490 2.404 1.00 96.38 106 LEU A C 1
ATOM 849 O O . LEU A 1 106 ? -0.699 -9.011 1.596 1.00 96.38 106 LEU A O 1
ATOM 853 N N . ALA A 1 107 ? -1.710 -9.027 3.601 1.00 96.00 107 ALA A N 1
ATOM 854 C CA . ALA A 1 107 ? -1.115 -10.284 4.052 1.00 96.00 107 ALA A CA 1
ATOM 855 C C . ALA A 1 107 ? -1.516 -11.453 3.143 1.00 96.00 107 ALA A C 1
ATOM 857 O O . ALA A 1 107 ? -0.658 -12.219 2.711 1.00 96.00 107 ALA A O 1
ATOM 858 N N . LYS A 1 108 ? -2.801 -11.542 2.771 1.00 96.00 108 LYS A N 1
ATOM 859 C CA . LYS A 1 108 ? -3.277 -12.519 1.785 1.00 96.00 108 LYS A CA 1
ATOM 860 C C . LYS A 1 108 ? -2.523 -12.371 0.465 1.00 96.00 108 LYS A C 1
ATOM 862 O O . LYS A 1 108 ? -1.982 -13.349 -0.035 1.00 96.00 108 LYS A O 1
ATOM 867 N N . ARG A 1 109 ? -2.419 -11.142 -0.055 1.00 94.12 109 ARG A N 1
ATOM 868 C CA . ARG A 1 109 ? -1.696 -10.890 -1.306 1.00 94.12 109 ARG A CA 1
ATOM 869 C C . ARG A 1 109 ? -0.229 -11.303 -1.215 1.00 94.12 109 ARG A C 1
ATOM 871 O O . ARG A 1 109 ? 0.304 -11.827 -2.184 1.00 94.12 109 ARG A O 1
ATOM 878 N N . PHE A 1 110 ? 0.408 -11.069 -0.072 1.00 92.06 110 PHE A N 1
ATOM 879 C CA . PHE A 1 110 ? 1.793 -11.461 0.164 1.00 92.06 110 PHE A CA 1
ATOM 880 C C . PHE A 1 110 ? 1.977 -12.984 0.103 1.00 92.06 110 PHE A C 1
ATOM 882 O O . PHE A 1 110 ? 2.936 -13.446 -0.504 1.00 92.06 110 PHE A O 1
ATOM 889 N N . HIS A 1 111 ? 1.038 -13.763 0.651 1.00 92.50 111 HIS A N 1
ATOM 890 C CA . HIS A 1 111 ? 1.052 -15.228 0.544 1.00 92.50 111 HIS A CA 1
ATOM 891 C C . HIS A 1 111 ? 0.856 -15.742 -0.888 1.00 92.50 111 HIS A C 1
ATOM 893 O O . HIS A 1 111 ? 1.367 -16.807 -1.222 1.00 92.50 111 HIS A O 1
ATOM 899 N N . ASP A 1 112 ? 0.165 -14.982 -1.738 1.00 90.44 112 ASP A N 1
ATOM 900 C CA . ASP A 1 112 ? -0.026 -15.325 -3.151 1.00 90.44 112 ASP A CA 1
ATOM 901 C C . ASP A 1 112 ? 1.229 -15.056 -4.010 1.00 90.44 112 ASP A C 1
ATOM 903 O O . ASP A 1 112 ? 1.233 -15.363 -5.204 1.00 90.44 112 ASP A O 1
ATOM 907 N N . ILE A 1 113 ? 2.277 -14.428 -3.459 1.00 86.75 113 ILE A N 1
ATOM 908 C CA . ILE A 1 113 ? 3.532 -14.179 -4.177 1.00 86.75 113 ILE A CA 1
ATOM 909 C C . ILE A 1 113 ? 4.436 -15.411 -4.031 1.00 86.75 113 ILE A C 1
ATOM 911 O O . ILE A 1 113 ? 4.826 -15.742 -2.910 1.00 86.75 113 ILE A O 1
ATOM 915 N N . PRO A 1 114 ? 4.823 -16.070 -5.141 1.00 82.94 114 PRO A N 1
ATOM 916 C CA . PRO A 1 114 ? 5.732 -17.207 -5.090 1.00 82.94 114 PRO A CA 1
ATOM 917 C C . PRO A 1 114 ? 7.069 -16.835 -4.445 1.00 82.94 114 PRO A C 1
ATOM 919 O O . PRO A 1 114 ? 7.698 -15.839 -4.813 1.00 82.94 114 PRO A O 1
ATOM 922 N N . TRP A 1 115 ? 7.517 -17.669 -3.509 1.00 77.69 115 TRP A N 1
ATOM 923 C CA . TRP A 1 115 ? 8.832 -17.569 -2.890 1.00 77.69 115 TRP A CA 1
ATOM 924 C C . TRP A 1 115 ? 9.532 -18.941 -2.904 1.00 77.69 115 TRP A C 1
ATOM 926 O O . TRP A 1 115 ? 8.910 -19.920 -2.491 1.00 77.69 115 TRP A O 1
ATOM 936 N N . PRO A 1 116 ? 10.808 -19.047 -3.327 1.00 75.38 116 PRO A N 1
ATOM 937 C CA . PRO A 1 116 ? 11.667 -17.968 -3.814 1.00 75.38 116 PRO A CA 1
ATOM 938 C C . PRO A 1 116 ? 11.183 -17.408 -5.156 1.00 75.38 116 PRO A C 1
ATOM 940 O O . PRO A 1 116 ? 10.599 -18.119 -5.970 1.00 75.38 116 PRO A O 1
ATOM 943 N N . MET A 1 117 ? 11.433 -16.120 -5.389 1.00 69.81 117 MET A N 1
ATOM 944 C CA . MET A 1 117 ? 11.118 -15.489 -6.670 1.00 69.81 117 MET A CA 1
ATOM 945 C C . MET A 1 117 ? 12.096 -16.018 -7.728 1.00 69.81 117 MET A C 1
ATOM 947 O O . MET A 1 117 ? 13.274 -15.663 -7.717 1.00 69.81 117 MET A O 1
ATOM 951 N N . ILE A 1 118 ? 11.628 -16.911 -8.601 1.00 66.50 118 ILE A N 1
ATOM 952 C CA . ILE A 1 118 ? 12.387 -17.415 -9.751 1.00 66.50 118 ILE A CA 1
ATOM 953 C C . ILE A 1 118 ? 11.760 -16.799 -11.001 1.00 66.50 118 ILE A C 1
ATOM 955 O O . ILE A 1 118 ? 10.672 -17.197 -11.409 1.00 66.50 118 ILE A O 1
ATOM 959 N N . ASP A 1 119 ? 12.436 -15.825 -11.603 1.00 59.84 119 ASP A N 1
ATOM 960 C CA . ASP A 1 119 ? 12.060 -15.320 -12.921 1.00 59.84 119 ASP A CA 1
ATOM 961 C C . ASP A 1 119 ? 12.563 -16.310 -13.982 1.00 59.84 119 ASP A C 1
ATOM 963 O O . ASP A 1 119 ? 13.766 -16.508 -14.144 1.00 59.84 119 ASP A O 1
ATOM 967 N N . LEU A 1 120 ? 11.650 -16.970 -14.692 1.00 50.34 120 LEU A N 1
ATOM 968 C CA . LEU A 1 120 ? 11.976 -17.833 -15.827 1.00 50.34 120 LEU A CA 1
ATOM 969 C C . LEU A 1 120 ? 11.744 -17.037 -17.116 1.00 50.34 120 LEU A C 1
ATOM 971 O O . LEU A 1 120 ? 10.601 -16.759 -17.468 1.00 50.34 120 LEU A O 1
ATOM 975 N N . GLN A 1 121 ? 12.812 -16.663 -17.823 1.00 51.75 121 GLN A N 1
ATOM 976 C CA . GLN A 1 121 ? 12.698 -16.158 -19.195 1.00 51.75 121 GLN A CA 1
ATOM 977 C C . GLN A 1 121 ? 12.853 -17.319 -20.183 1.00 51.75 121 GLN A C 1
ATOM 979 O O . GLN A 1 121 ? 13.898 -17.969 -20.223 1.00 51.75 121 GLN A O 1
ATOM 984 N N . THR A 1 122 ? 11.820 -17.578 -20.985 1.00 41.03 122 THR A N 1
ATOM 985 C CA . THR A 1 122 ? 11.873 -18.513 -22.117 1.00 41.03 122 THR A CA 1
ATOM 986 C C . THR A 1 122 ? 12.586 -17.825 -23.277 1.00 41.03 122 THR A C 1
ATOM 988 O O . THR A 1 122 ? 12.142 -16.780 -23.746 1.00 41.03 122 THR A O 1
ATOM 991 N N . VAL A 1 123 ? 13.723 -18.371 -23.708 1.00 51.12 123 VAL A N 1
ATOM 992 C CA . VAL A 1 123 ? 14.477 -17.848 -24.853 1.00 51.12 123 VAL A CA 1
ATOM 993 C C . VAL A 1 123 ? 14.059 -18.646 -26.086 1.00 51.12 123 VAL A C 1
ATOM 995 O O . VAL A 1 123 ? 14.523 -19.768 -26.278 1.00 51.12 123 VAL A O 1
ATOM 998 N N . ASP A 1 124 ? 13.167 -18.094 -26.908 1.00 43.16 124 ASP A N 1
ATOM 999 C CA . ASP A 1 124 ? 12.877 -18.654 -28.230 1.00 43.16 124 ASP A CA 1
ATOM 1000 C C . ASP A 1 124 ? 14.045 -18.318 -29.164 1.00 43.16 124 ASP A C 1
ATOM 1002 O O . ASP A 1 124 ? 14.159 -17.212 -29.698 1.00 43.16 124 ASP A O 1
ATOM 1006 N N . H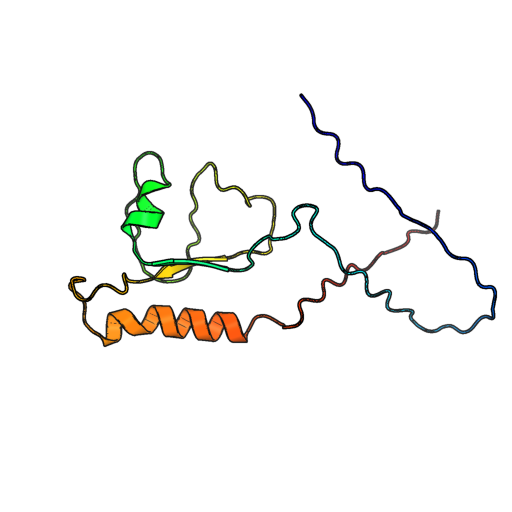IS A 1 125 ? 14.957 -19.272 -29.344 1.00 48.38 125 HIS A N 1
ATOM 1007 C CA . HIS A 1 125 ? 15.979 -19.179 -30.379 1.00 48.38 125 HIS A CA 1
ATOM 1008 C C . HIS A 1 125 ? 15.320 -19.353 -31.750 1.00 48.38 125 HIS A C 1
ATOM 1010 O O . HIS A 1 125 ? 15.007 -20.467 -32.171 1.00 48.38 125 HIS A O 1
ATOM 1016 N N . LYS A 1 126 ? 15.123 -18.243 -32.466 1.00 41.38 126 LYS A N 1
ATOM 1017 C CA . LYS A 1 126 ? 14.863 -18.275 -33.906 1.00 41.38 126 LYS A CA 1
ATOM 1018 C C . LYS A 1 126 ? 16.175 -18.660 -34.601 1.00 41.38 126 LYS A C 1
ATOM 1020 O O . LYS A 1 126 ? 17.152 -17.924 -34.507 1.00 41.38 126 LYS A O 1
ATOM 1025 N N . LEU A 1 127 ? 16.199 -19.841 -35.215 1.00 42.44 127 LEU A N 1
ATOM 1026 C CA . LEU A 1 127 ? 17.262 -20.280 -36.120 1.00 42.44 127 LEU A CA 1
ATOM 1027 C C . LEU A 1 127 ? 17.166 -19.433 -37.400 1.00 42.44 127 LEU A C 1
ATOM 1029 O O . LEU A 1 127 ? 16.152 -19.519 -38.094 1.00 42.44 127 LEU A O 1
ATOM 1033 N N . GLU A 1 128 ? 18.179 -18.611 -37.672 1.00 40.72 128 GLU A N 1
ATOM 1034 C CA . GLU A 1 128 ? 18.518 -18.155 -39.030 1.00 40.72 128 GLU A CA 1
ATOM 1035 C C . GLU A 1 128 ? 19.669 -19.008 -39.567 1.00 40.72 128 GLU A C 1
ATOM 1037 O O . GLU A 1 128 ? 20.592 -19.311 -38.771 1.00 40.72 128 GLU A O 1
#

Foldseek 3Di:
DDDDDDDDDDDDDDDDDDDDPDPPQPQDQDCDPPNDDDQEAEAQAQQVQQVLAVVRDDDDDFAWDPDHHPVPPCVPPPRHTYTYAYHPDPPDPDDPVRRCVRVVVVVVVVVVDDPPDGDRDDDPDDDD